Protein AF-B4HC89-F1 (afdb_monomer_lite)

Organism: Drosophila persimilis (NCBI:txid7234)

Foldseek 3Di:
DDDDLAADDDDPPFDWPPWDCDPDPQWIWTDDPNDIHIDRNVVDDDDDDDD

Sequence (51 aa):
MGESEGELSFEPNQIITNVRFSHEPGWLQGTLNGKTGLIPENYVEHLKPYN

InterPro domains:
  IPR001452 SH3 domain [PF14604] (4-45)
  IPR001452 SH3 domain [PS50002] (1-49)
  IPR001452 SH3 domain [SM00326] (1-48)
  IPR036028 SH3-like domain superfamily [SSF50044] (2-49)

Radius of gyration: 11.37 Å; chains: 1; bounding box: 30×25×25 Å

Secondary structure (DSSP, 8-state):
-----PBPP--TT---EEEEE-SSTTEEEEEETTEEEEEEGGG--PPPPP-

Structure (mmCIF, N/CA/C/O backbone):
data_AF-B4HC89-F1
#
_entry.id   AF-B4HC89-F1
#
loop_
_atom_site.group_PDB
_atom_site.id
_atom_site.type_symbol
_atom_site.label_atom_id
_atom_site.label_alt_id
_atom_site.label_comp_id
_atom_site.label_asym_id
_atom_site.label_entity_id
_atom_site.label_seq_id
_atom_site.pdbx_PDB_ins_code
_atom_site.Cartn_x
_atom_site.Cartn_y
_atom_site.Cartn_z
_atom_site.occupancy
_atom_site.B_iso_or_equiv
_atom_site.auth_seq_id
_atom_site.auth_comp_id
_atom_site.auth_asym_id
_atom_site.auth_atom_id
_atom_site.pdbx_PDB_model_num
ATOM 1 N N . MET A 1 1 ? 7.491 15.997 -13.715 1.00 42.66 1 MET A N 1
ATOM 2 C CA . MET A 1 1 ? 8.137 14.683 -13.526 1.00 42.66 1 MET A CA 1
ATOM 3 C C . MET A 1 1 ? 7.616 14.178 -12.200 1.00 42.66 1 MET A C 1
ATOM 5 O O . MET A 1 1 ? 7.794 14.889 -11.221 1.00 42.66 1 MET A O 1
ATOM 9 N N . GLY A 1 2 ? 6.797 13.123 -12.249 1.00 51.31 2 GLY A N 1
ATOM 10 C CA . GLY A 1 2 ? 5.926 12.686 -11.157 1.00 51.31 2 GLY A CA 1
ATOM 11 C C . GLY A 1 2 ? 6.685 12.494 -9.853 1.00 51.31 2 GLY A C 1
ATOM 12 O O . GLY A 1 2 ? 7.768 11.912 -9.847 1.00 51.31 2 GLY A O 1
ATOM 13 N N . GLU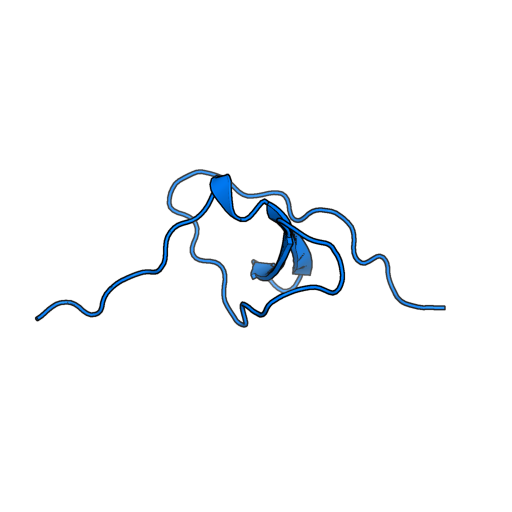 A 1 3 ? 6.130 13.053 -8.781 1.00 51.38 3 GLU A N 1
ATOM 14 C CA . GLU A 1 3 ? 6.585 12.826 -7.414 1.00 51.38 3 GLU A CA 1
ATOM 15 C C . GLU A 1 3 ? 6.643 11.320 -7.171 1.00 51.38 3 GLU A C 1
ATOM 17 O O . GLU A 1 3 ? 5.682 10.614 -7.465 1.00 51.38 3 GLU A O 1
ATOM 22 N N . SER A 1 4 ? 7.803 10.849 -6.719 1.00 54.62 4 SER A N 1
ATOM 23 C CA . SER A 1 4 ? 8.166 9.443 -6.602 1.00 54.62 4 SER A CA 1
ATOM 24 C C . SER A 1 4 ? 7.001 8.555 -6.161 1.00 54.62 4 SER A C 1
ATOM 26 O O . SER A 1 4 ? 6.587 8.603 -5.004 1.00 54.62 4 SER A O 1
ATOM 28 N N . GLU A 1 5 ? 6.548 7.672 -7.052 1.00 64.12 5 GLU A N 1
ATOM 29 C CA . GLU A 1 5 ? 5.744 6.495 -6.705 1.00 64.12 5 GLU A CA 1
ATOM 30 C C . GLU A 1 5 ? 6.651 5.459 -6.021 1.00 64.12 5 GLU A C 1
ATOM 32 O O . GLU A 1 5 ? 6.793 4.331 -6.469 1.00 64.12 5 GLU A O 1
ATOM 37 N N . GLY A 1 6 ? 7.368 5.876 -4.976 1.00 86.38 6 GLY A N 1
ATOM 38 C CA . GLY A 1 6 ? 8.215 4.980 -4.202 1.00 86.38 6 GLY A CA 1
ATOM 39 C C . GLY A 1 6 ? 7.378 3.950 -3.453 1.00 86.38 6 GLY A C 1
ATOM 40 O O . GLY A 1 6 ? 6.158 4.079 -3.328 1.00 86.38 6 GLY A O 1
ATOM 41 N N . GLU A 1 7 ? 8.046 2.941 -2.910 1.00 92.25 7 GLU A N 1
ATOM 42 C CA . GLU A 1 7 ? 7.402 1.972 -2.030 1.00 92.25 7 GLU A CA 1
ATOM 43 C C . GLU A 1 7 ? 6.902 2.651 -0.746 1.00 92.25 7 GLU A C 1
ATOM 45 O O . GLU A 1 7 ? 7.585 3.473 -0.124 1.00 92.25 7 GLU A O 1
ATOM 50 N N . LEU A 1 8 ? 5.678 2.315 -0.357 1.00 93.44 8 LEU A N 1
ATOM 51 C CA . LEU A 1 8 ? 5.071 2.736 0.889 1.00 93.44 8 LEU A CA 1
ATOM 52 C C . LEU A 1 8 ? 5.637 1.872 2.021 1.00 93.44 8 LEU A C 1
ATOM 54 O O . LEU A 1 8 ? 5.481 0.656 2.007 1.00 93.44 8 LEU A O 1
ATOM 58 N N . SER A 1 9 ? 6.246 2.489 3.031 1.00 93.75 9 SER A N 1
ATOM 59 C CA . SER A 1 9 ? 6.619 1.778 4.260 1.00 93.75 9 SER A CA 1
ATOM 60 C C . SER A 1 9 ? 5.426 1.711 5.214 1.00 93.75 9 SER A C 1
ATOM 62 O O . SER A 1 9 ? 4.829 2.744 5.530 1.00 93.75 9 SER A O 1
ATOM 64 N N . PHE A 1 10 ? 5.097 0.510 5.685 1.00 95.44 10 PHE A N 1
ATOM 65 C CA . PHE A 1 10 ? 3.991 0.253 6.604 1.00 95.44 10 PHE A CA 1
ATOM 66 C C . PHE A 1 10 ? 4.304 -0.922 7.538 1.00 95.44 10 PHE A C 1
ATOM 68 O O . PHE A 1 10 ? 5.136 -1.773 7.238 1.00 95.44 10 PHE A O 1
ATOM 75 N N . GLU A 1 11 ? 3.604 -0.960 8.666 1.00 96.69 11 GLU A N 1
ATOM 76 C CA . GLU A 1 11 ? 3.713 -1.979 9.710 1.00 96.69 11 GLU A CA 1
ATOM 77 C C . GLU A 1 11 ? 2.441 -2.848 9.760 1.00 96.69 11 GLU A C 1
ATOM 79 O O . GLU A 1 11 ? 1.371 -2.406 9.315 1.00 96.69 11 GLU A O 1
ATOM 84 N N . PRO A 1 12 ? 2.501 -4.062 10.343 1.00 95.56 12 PRO A N 1
ATOM 85 C CA . PRO A 1 12 ? 1.319 -4.900 10.526 1.00 95.56 12 PRO A CA 1
ATOM 86 C C . PRO A 1 12 ? 0.172 -4.159 11.228 1.00 95.56 12 PRO A C 1
ATOM 88 O O . PRO A 1 12 ? 0.385 -3.435 12.201 1.00 95.56 12 PRO A O 1
ATOM 91 N N . ASN A 1 13 ? -1.061 -4.410 10.778 1.00 93.44 13 ASN A N 1
ATOM 92 C CA . ASN A 1 13 ? -2.311 -3.796 11.261 1.00 93.44 13 ASN A CA 1
ATOM 93 C C . ASN A 1 13 ? -2.529 -2.315 10.897 1.00 93.44 13 ASN A C 1
ATOM 95 O O . ASN A 1 13 ? -3.504 -1.717 11.356 1.00 93.44 13 ASN A O 1
ATOM 99 N N . GLN A 1 14 ? -1.678 -1.703 10.071 1.00 96.44 14 GLN A N 1
ATOM 100 C CA . GLN A 1 14 ? -1.980 -0.382 9.518 1.00 96.44 14 GLN A CA 1
ATOM 101 C C . GLN A 1 14 ? -3.007 -0.471 8.387 1.00 96.44 14 GLN A C 1
ATOM 103 O O . GLN A 1 14 ? -2.976 -1.385 7.566 1.00 96.44 14 GLN A O 1
ATOM 108 N N . ILE A 1 15 ? -3.919 0.504 8.335 1.00 95.81 15 ILE A N 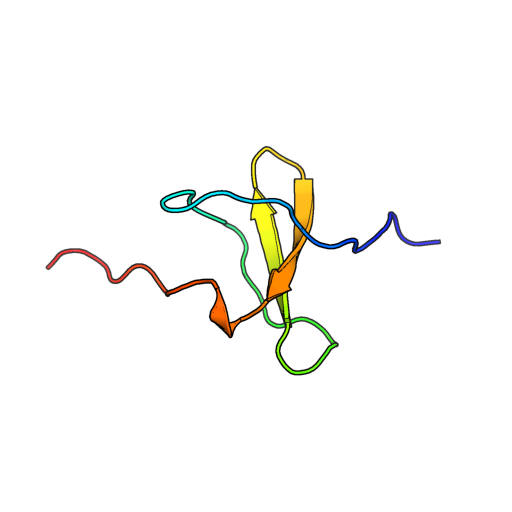1
ATOM 109 C CA . ILE A 1 15 ? -4.959 0.558 7.306 1.00 95.81 15 ILE A CA 1
ATOM 110 C C . ILE A 1 15 ? -4.528 1.507 6.198 1.00 95.81 15 ILE A C 1
ATOM 112 O O . ILE A 1 15 ? -4.394 2.713 6.410 1.00 95.81 15 ILE A O 1
ATOM 116 N N . ILE A 1 16 ? -4.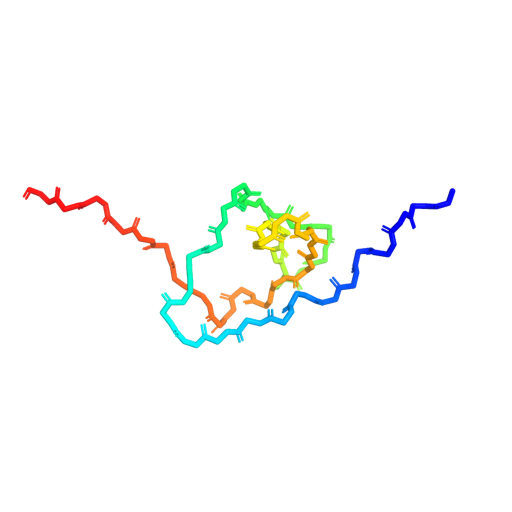341 0.952 5.004 1.00 96.44 16 ILE A N 1
ATOM 117 C CA . ILE A 1 16 ? -4.031 1.715 3.801 1.00 96.44 16 ILE A CA 1
ATOM 118 C C . ILE A 1 16 ? -5.335 2.023 3.065 1.00 96.44 16 ILE A C 1
ATOM 120 O O . ILE A 1 16 ? -6.214 1.174 2.928 1.00 96.44 16 ILE A O 1
ATOM 124 N N . THR A 1 17 ? -5.472 3.262 2.604 1.00 96.44 17 THR A N 1
ATOM 125 C CA . THR A 1 17 ? -6.699 3.778 1.982 1.00 96.44 17 THR A CA 1
ATOM 126 C 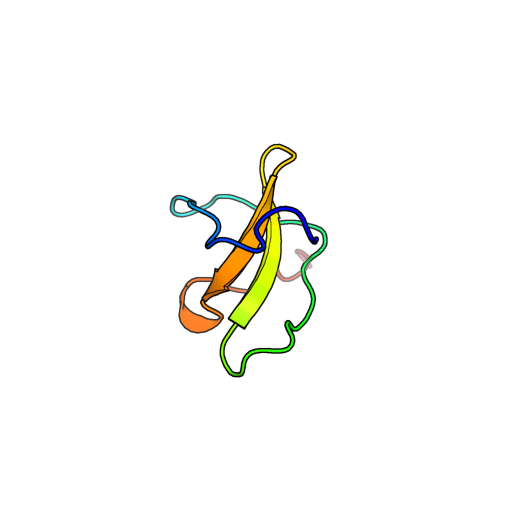C . THR A 1 17 ? -6.452 4.178 0.534 1.00 96.44 17 THR A C 1
ATOM 128 O O . THR A 1 17 ? -5.307 4.238 0.094 1.00 96.44 17 THR A O 1
ATOM 131 N N . ASN A 1 18 ? -7.521 4.444 -0.224 1.00 95.31 18 ASN A N 1
ATOM 132 C CA . ASN A 1 18 ? -7.429 4.838 -1.636 1.00 95.31 18 ASN A CA 1
ATOM 133 C C . ASN A 1 18 ? -6.622 3.836 -2.497 1.00 95.31 18 ASN A C 1
ATOM 135 O O . ASN A 1 18 ? -5.864 4.226 -3.389 1.00 95.31 18 ASN A O 1
ATOM 139 N N . VAL A 1 19 ? -6.762 2.546 -2.169 1.00 95.38 19 VAL A N 1
ATOM 140 C CA . VAL A 1 19 ? -6.027 1.444 -2.796 1.00 95.38 19 VAL A CA 1
ATOM 141 C C . VAL A 1 19 ? -6.583 1.172 -4.193 1.00 95.38 19 VAL A C 1
ATOM 143 O O . VAL A 1 19 ? -7.793 1.031 -4.374 1.00 95.38 19 VAL A O 1
ATOM 146 N N . ARG A 1 20 ? -5.690 1.085 -5.179 1.00 95.12 20 ARG A N 1
ATOM 147 C CA . ARG A 1 20 ? -5.976 0.755 -6.582 1.00 95.12 20 ARG A CA 1
ATOM 148 C C . ARG A 1 20 ? -4.863 -0.115 -7.161 1.00 95.12 20 ARG A 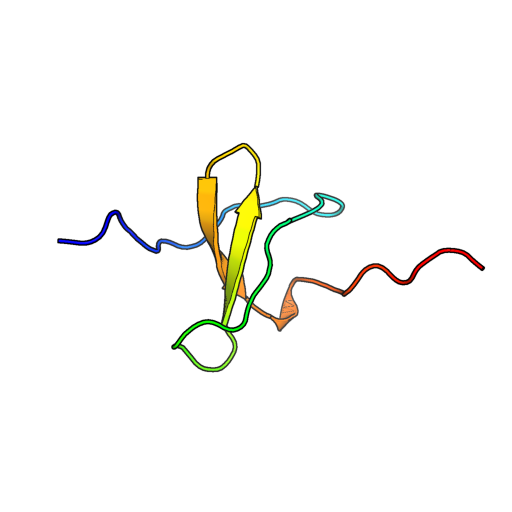C 1
ATOM 150 O O . ARG A 1 20 ? -3.750 -0.104 -6.642 1.00 95.12 20 ARG A O 1
ATOM 157 N N . PHE A 1 21 ? -5.145 -0.822 -8.251 1.00 94.50 21 PHE A N 1
ATOM 158 C CA . PHE A 1 21 ? -4.097 -1.498 -9.017 1.00 94.50 21 PHE A CA 1
ATOM 159 C C . PHE A 1 21 ? -3.100 -0.473 -9.559 1.00 94.50 21 PHE A C 1
ATOM 161 O O . PHE A 1 21 ? -3.511 0.585 -10.047 1.00 94.50 21 PHE A O 1
ATOM 168 N N . SER A 1 22 ? -1.805 -0.770 -9.447 1.00 92.81 22 SER A N 1
ATOM 169 C CA . SER A 1 22 ? -0.771 0.036 -10.089 1.00 92.81 22 SER A CA 1
ATOM 170 C C . SER A 1 22 ? -0.552 -0.431 -11.537 1.00 92.81 22 SER A C 1
ATOM 172 O O . SER A 1 22 ? -1.184 -1.375 -12.018 1.00 92.81 22 SER A O 1
ATOM 174 N N . HIS A 1 23 ? 0.345 0.248 -12.254 1.00 90.00 23 HIS A N 1
ATOM 175 C CA . HIS A 1 23 ? 0.786 -0.179 -13.584 1.00 90.00 23 HIS A CA 1
ATOM 176 C C . HIS A 1 23 ? 1.793 -1.345 -13.536 1.00 90.00 23 HIS A C 1
ATOM 178 O O . HIS A 1 23 ? 2.102 -1.927 -14.576 1.00 90.00 23 HIS A O 1
ATOM 184 N N . GLU A 1 24 ? 2.298 -1.689 -12.350 1.00 89.62 24 GLU A N 1
ATOM 185 C CA . GLU A 1 24 ? 3.291 -2.735 -12.130 1.00 89.62 24 GLU A CA 1
ATOM 186 C C . GLU A 1 24 ? 2.615 -4.020 -11.624 1.00 89.62 24 GLU A C 1
ATOM 188 O O . GLU A 1 24 ? 1.950 -4.008 -10.586 1.00 89.62 24 GLU A O 1
ATOM 193 N N . PRO A 1 25 ? 2.771 -5.158 -12.323 1.00 93.44 25 PRO A N 1
ATOM 194 C CA . PRO A 1 25 ? 2.185 -6.421 -11.888 1.00 93.44 25 PRO A CA 1
ATOM 195 C C . PRO A 1 25 ? 2.644 -6.824 -10.480 1.00 93.44 25 PRO A C 1
ATOM 197 O O . PRO A 1 25 ? 3.839 -6.833 -10.194 1.00 93.44 25 PRO A O 1
ATOM 200 N N . GLY A 1 26 ? 1.694 -7.199 -9.619 1.00 94.69 26 GLY A N 1
ATOM 201 C CA . GLY A 1 26 ? 1.961 -7.569 -8.222 1.00 94.69 26 GLY A CA 1
ATOM 202 C C . GLY A 1 26 ? 2.043 -6.385 -7.251 1.00 94.69 26 GLY A C 1
ATOM 203 O O . GLY A 1 26 ? 2.273 -6.597 -6.059 1.00 94.69 26 GLY A O 1
ATOM 204 N N . TRP A 1 27 ? 1.825 -5.160 -7.738 1.00 95.81 27 TRP A N 1
ATOM 205 C CA . TRP A 1 27 ? 1.828 -3.950 -6.928 1.00 95.81 27 TRP A CA 1
ATOM 206 C C . TRP A 1 27 ? 0.470 -3.248 -6.945 1.00 95.81 27 TRP A C 1
ATOM 208 O O . TRP A 1 27 ? -0.216 -3.130 -7.962 1.00 95.81 27 TRP A O 1
ATOM 218 N N . LEU A 1 28 ? 0.110 -2.718 -5.785 1.00 95.81 28 LEU A N 1
ATOM 219 C CA . LEU A 1 28 ? -0.994 -1.791 -5.601 1.00 95.81 28 LEU A CA 1
ATOM 220 C C . LEU A 1 28 ? -0.432 -0.392 -5.365 1.00 95.81 28 LEU A C 1
ATOM 222 O O . LEU A 1 28 ? 0.732 -0.219 -5.019 1.00 95.81 28 LEU A O 1
ATOM 226 N N . GLN A 1 29 ? -1.273 0.619 -5.517 1.00 95.94 29 GLN A N 1
ATOM 227 C CA . GLN A 1 29 ? -0.974 1.982 -5.107 1.00 95.94 29 GLN A CA 1
ATOM 228 C C . GLN A 1 29 ? -2.006 2.417 -4.077 1.00 95.94 29 GLN A C 1
ATOM 230 O O . GLN A 1 29 ? -3.205 2.257 -4.298 1.00 95.94 29 GLN A O 1
ATOM 235 N N . GLY A 1 30 ? -1.557 2.988 -2.966 1.00 95.75 30 GLY A N 1
ATOM 236 C CA . GLY A 1 30 ? -2.446 3.423 -1.893 1.00 95.75 30 GLY A CA 1
ATOM 237 C C . GLY A 1 30 ? -1.839 4.524 -1.042 1.00 95.75 30 GLY A C 1
ATOM 238 O O . GLY A 1 30 ? -0.700 4.943 -1.256 1.00 95.75 30 GLY A O 1
ATOM 239 N N . THR A 1 31 ? -2.630 5.015 -0.094 1.00 96.25 31 THR A N 1
ATOM 240 C CA . THR A 1 31 ? -2.306 6.165 0.745 1.00 96.25 31 THR A CA 1
ATOM 241 C C . THR A 1 31 ? -2.318 5.787 2.225 1.00 96.25 31 THR A C 1
ATOM 243 O O . THR A 1 31 ? -3.320 5.290 2.747 1.00 96.25 31 THR A O 1
ATOM 246 N N . LEU A 1 32 ? -1.216 6.086 2.913 1.00 96.06 32 LEU A N 1
ATOM 247 C CA . LEU A 1 32 ? -1.038 5.922 4.355 1.00 96.06 32 LEU A CA 1
ATOM 248 C C . LEU A 1 32 ? -0.385 7.181 4.929 1.00 96.06 32 LEU A C 1
ATOM 250 O O . LEU A 1 32 ? 0.619 7.659 4.405 1.00 96.06 32 LEU A O 1
ATOM 254 N N . ASN A 1 33 ? -0.943 7.728 6.012 1.00 93.19 33 ASN A N 1
ATOM 255 C CA . ASN A 1 33 ? -0.409 8.920 6.689 1.00 93.19 33 ASN A CA 1
ATOM 256 C C . ASN A 1 33 ? -0.149 10.109 5.735 1.00 93.19 33 ASN A C 1
ATOM 258 O O . ASN A 1 33 ? 0.854 10.810 5.855 1.00 93.19 33 ASN A O 1
ATOM 262 N N . GLY A 1 34 ? -1.034 10.305 4.750 1.00 91.88 34 GLY A N 1
ATOM 263 C CA . GLY A 1 34 ? -0.925 11.367 3.741 1.00 91.88 34 GLY A CA 1
ATOM 264 C C . GLY A 1 34 ? 0.114 11.119 2.640 1.00 91.88 34 GLY A C 1
ATOM 265 O O . GLY A 1 34 ? 0.221 11.931 1.725 1.00 91.88 34 GLY A O 1
ATOM 266 N N . LYS A 1 35 ? 0.854 10.006 2.685 1.00 92.75 35 LYS A N 1
ATOM 267 C CA . LYS A 1 35 ? 1.803 9.600 1.643 1.00 92.75 35 LYS A CA 1
ATOM 268 C C . LYS A 1 35 ? 1.162 8.579 0.722 1.00 92.75 35 LYS A C 1
ATOM 270 O O . LYS A 1 35 ? 0.504 7.661 1.201 1.00 92.75 35 LYS A O 1
ATOM 275 N N . THR A 1 36 ? 1.374 8.735 -0.580 1.00 94.00 36 THR A N 1
ATOM 276 C CA . THR A 1 36 ? 0.935 7.770 -1.593 1.00 94.00 36 THR A CA 1
ATOM 277 C C . THR A 1 36 ? 2.150 7.063 -2.170 1.00 94.00 36 THR A C 1
ATOM 279 O O . THR A 1 36 ? 3.150 7.717 -2.450 1.00 94.00 36 THR A O 1
ATOM 282 N N . GLY A 1 37 ? 2.060 5.747 -2.338 1.00 94.50 37 GLY A N 1
ATOM 283 C CA . GLY A 1 37 ? 3.164 4.927 -2.823 1.00 94.50 37 GLY A CA 1
ATOM 284 C C . GLY A 1 37 ? 2.720 3.529 -3.237 1.00 94.50 37 GLY A C 1
ATOM 285 O O . GLY A 1 37 ? 1.534 3.189 -3.139 1.00 94.50 37 GLY A O 1
ATOM 286 N N . LEU A 1 38 ? 3.686 2.750 -3.712 1.00 95.94 38 LEU A N 1
ATOM 287 C CA . LEU A 1 38 ? 3.516 1.365 -4.135 1.00 95.94 38 LEU A CA 1
ATOM 288 C C . LEU A 1 38 ? 3.471 0.419 -2.934 1.00 95.94 38 LEU A C 1
ATOM 290 O O . LEU A 1 38 ? 4.186 0.600 -1.954 1.00 95.94 38 LEU A O 1
ATOM 294 N N . ILE A 1 39 ? 2.619 -0.594 -3.014 1.00 96.38 39 ILE A N 1
ATOM 295 C CA . ILE A 1 39 ? 2.364 -1.571 -1.956 1.00 96.38 39 ILE A CA 1
ATOM 296 C C . ILE A 1 39 ? 2.472 -2.961 -2.581 1.00 96.38 39 ILE A C 1
ATOM 298 O O . ILE A 1 39 ? 1.774 -3.216 -3.567 1.00 96.38 39 ILE A O 1
ATOM 302 N N . PRO A 1 40 ? 3.287 -3.873 -2.035 1.00 96.12 40 PRO A N 1
ATOM 303 C CA . PRO A 1 40 ? 3.304 -5.254 -2.497 1.00 96.12 40 PRO A CA 1
ATOM 304 C C . PRO A 1 40 ? 1.951 -5.915 -2.203 1.00 96.12 40 PRO A C 1
ATOM 306 O O . PRO A 1 40 ? 1.519 -5.957 -1.047 1.00 96.12 40 PRO A O 1
ATOM 309 N N . GLU A 1 41 ? 1.274 -6.448 -3.224 1.00 96.00 41 GLU A N 1
ATOM 310 C CA . GLU A 1 41 ? -0.067 -7.039 -3.072 1.00 96.00 41 GLU A CA 1
ATOM 311 C C . GLU A 1 41 ? -0.079 -8.192 -2.051 1.00 96.00 41 GLU A C 1
ATOM 313 O O . GLU A 1 41 ? -1.032 -8.359 -1.296 1.00 96.00 41 GLU A O 1
ATOM 318 N N . ASN A 1 42 ? 1.016 -8.950 -1.959 1.00 96.38 42 ASN A N 1
ATOM 319 C CA . ASN A 1 42 ? 1.150 -10.105 -1.072 1.00 96.38 42 ASN A CA 1
ATOM 320 C C . ASN A 1 42 ? 1.388 -9.765 0.413 1.00 96.38 42 ASN A C 1
ATOM 322 O O . ASN A 1 42 ? 1.479 -10.687 1.223 1.00 96.38 42 ASN A O 1
ATOM 326 N N . TYR A 1 43 ? 1.511 -8.485 0.777 1.00 95.56 43 TYR A N 1
ATOM 327 C CA . TYR A 1 43 ? 1.723 -8.030 2.162 1.00 95.56 43 TYR A CA 1
ATOM 328 C C . TYR A 1 43 ? 0.457 -7.440 2.798 1.00 95.56 43 TYR A C 1
ATOM 330 O O . TYR A 1 43 ? 0.485 -7.045 3.964 1.00 95.56 43 TYR A O 1
ATOM 338 N N . VAL A 1 44 ? -0.647 -7.368 2.051 1.00 95.50 44 VAL A N 1
ATOM 339 C CA . VAL A 1 44 ? -1.900 -6.755 2.497 1.00 95.50 44 VAL A CA 1
ATOM 340 C C . VAL A 1 44 ? -3.089 -7.678 2.264 1.00 95.50 44 VAL A C 1
ATOM 342 O O . VAL A 1 44 ? -3.063 -8.569 1.420 1.00 95.50 44 VAL A O 1
ATOM 345 N N . GLU A 1 45 ? -4.164 -7.439 3.007 1.00 94.81 45 GLU A N 1
ATOM 346 C CA . GLU A 1 45 ? -5.449 -8.091 2.787 1.00 94.81 45 GLU A CA 1
ATOM 347 C C . GLU A 1 45 ? -6.578 -7.062 2.744 1.00 94.81 45 GLU A C 1
ATOM 349 O O . GLU A 1 45 ? -6.515 -5.999 3.366 1.00 94.81 45 GLU A O 1
ATOM 354 N N . HIS A 1 46 ? -7.636 -7.379 2.000 1.00 91.44 46 HIS A N 1
ATOM 355 C CA . HIS A 1 46 ? -8.824 -6.538 1.969 1.00 91.44 46 HIS A CA 1
ATOM 356 C C . HIS A 1 46 ? -9.609 -6.721 3.266 1.00 91.44 46 HIS A C 1
ATOM 358 O O . HIS A 1 46 ? -10.059 -7.826 3.579 1.00 91.44 46 HIS A O 1
ATOM 364 N N . LEU A 1 47 ? -9.849 -5.619 3.978 1.00 89.75 47 LEU A N 1
ATOM 365 C CA . LEU A 1 47 ? -10.757 -5.630 5.117 1.00 89.75 47 LEU A CA 1
ATOM 366 C C . LEU A 1 47 ? -12.169 -5.953 4.630 1.00 89.75 47 LEU A C 1
ATOM 368 O O . LEU A 1 47 ? -12.764 -5.209 3.846 1.00 89.75 47 LEU A O 1
ATOM 372 N N . LYS A 1 48 ? -12.715 -7.072 5.100 1.00 85.44 48 LYS A N 1
ATOM 373 C CA . LYS A 1 48 ? -14.121 -7.403 4.876 1.00 85.44 48 LYS A CA 1
ATOM 374 C C . LYS A 1 48 ? -14.979 -6.560 5.823 1.00 85.44 48 LYS A C 1
ATOM 376 O O . LYS A 1 48 ? -14.576 -6.360 6.970 1.00 85.44 48 LYS A O 1
ATOM 381 N N . PRO A 1 49 ? -16.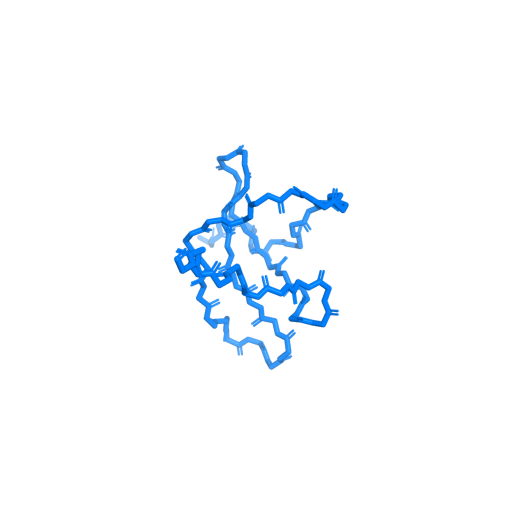149 -6.067 5.384 1.00 82.12 49 PRO A N 1
ATOM 382 C CA . PRO A 1 49 ? -17.094 -5.464 6.313 1.00 82.12 49 PRO A CA 1
ATOM 383 C C . PRO A 1 49 ? -17.469 -6.489 7.393 1.00 82.12 49 PRO A C 1
ATOM 385 O O . PRO A 1 49 ? -17.639 -7.673 7.096 1.00 82.12 49 PRO A O 1
ATOM 388 N N . TYR A 1 50 ? -17.572 -6.036 8.642 1.00 75.06 50 TYR A N 1
ATOM 389 C CA . TYR A 1 50 ? -18.141 -6.851 9.711 1.00 75.06 50 TYR A CA 1
ATOM 390 C C . TYR A 1 50 ? -19.644 -7.013 9.450 1.00 75.06 50 TYR A C 1
ATOM 392 O O . TYR A 1 50 ? -20.328 -6.024 9.181 1.00 75.06 50 TYR A O 1
ATOM 400 N N . ASN A 1 51 ? -20.108 -8.264 9.472 1.00 64.19 51 ASN A N 1
ATOM 401 C CA . ASN A 1 51 ? -21.512 -8.651 9.301 1.00 64.19 51 ASN A CA 1
ATOM 402 C C . ASN A 1 51 ? -22.378 -8.241 10.497 1.00 64.19 51 ASN A C 1
ATOM 404 O O . ASN A 1 51 ? -21.864 -8.312 11.637 1.00 64.19 51 ASN A O 1
#

pLDDT: mean 88.9, std 13.34, range [42.66, 96.69]